Protein AF-A0A7C5K0P6-F1 (afdb_monomer)

Sequence (90 aa):
MIISYAVALFALFIASICDIRKREVPDFLSYGMIFFGLLMSLAFSYAQKDFHVLLYSLIGAVSCALISLAMFFTGQWGGGDAKVLTGIGA

Radius of gyration: 13.56 Å; Cα contacts (8 Å, |Δi|>4): 99; chains: 1; bounding box: 30×20×41 Å

Mean predicted aligned error: 7.25 Å

Structure (mmCIF, N/CA/C/O backbone):
data_AF-A0A7C5K0P6-F1
#
_entry.id   AF-A0A7C5K0P6-F1
#
loop_
_atom_site.group_PDB
_atom_site.id
_atom_site.type_symbol
_atom_site.label_atom_id
_atom_site.label_alt_id
_atom_site.label_comp_id
_atom_site.label_asym_id
_atom_site.label_entity_id
_atom_site.label_seq_id
_atom_site.pdbx_PDB_ins_code
_atom_site.Cartn_x
_atom_site.Cartn_y
_atom_site.Cartn_z
_atom_site.occupancy
_atom_site.B_iso_or_equiv
_atom_site.auth_seq_id
_atom_site.auth_comp_id
_atom_site.auth_asym_id
_atom_site.auth_atom_id
_atom_site.pdbx_PDB_model_num
ATOM 1 N N . MET 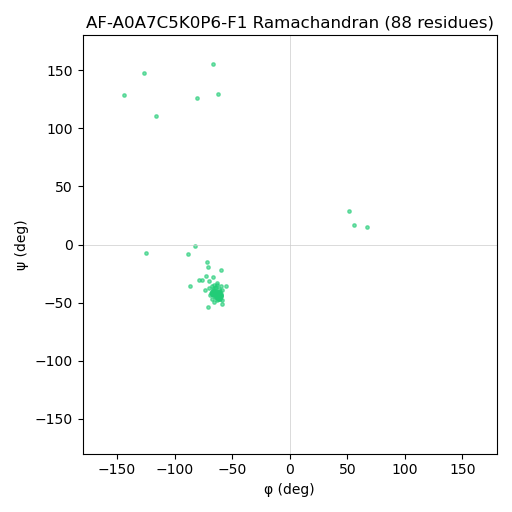A 1 1 ? 13.087 -3.428 -5.924 1.00 65.88 1 MET A N 1
ATOM 2 C CA . MET A 1 1 ? 13.239 -4.367 -4.790 1.00 65.88 1 MET A CA 1
ATOM 3 C C . MET A 1 1 ? 13.714 -3.679 -3.510 1.00 65.88 1 MET A C 1
ATOM 5 O O . MET A 1 1 ? 12.917 -3.582 -2.598 1.00 65.88 1 MET A O 1
ATOM 9 N N . ILE A 1 2 ? 14.935 -3.133 -3.402 1.00 76.94 2 ILE A N 1
ATOM 10 C CA . ILE A 1 2 ? 15.393 -2.518 -2.126 1.00 76.94 2 ILE A CA 1
ATOM 11 C C . ILE A 1 2 ? 14.516 -1.326 -1.693 1.00 76.94 2 ILE A C 1
ATOM 13 O O . ILE A 1 2 ? 14.157 -1.204 -0.527 1.00 76.94 2 ILE A O 1
ATOM 17 N N . ILE A 1 3 ? 14.115 -0.484 -2.650 1.00 74.44 3 ILE A N 1
ATOM 18 C CA . ILE A 1 3 ? 13.308 0.717 -2.383 1.00 74.44 3 ILE A CA 1
ATOM 19 C C . ILE A 1 3 ? 11.912 0.354 -1.851 1.00 74.44 3 ILE A C 1
ATOM 21 O O . ILE A 1 3 ? 11.439 0.981 -0.911 1.00 74.44 3 ILE A O 1
ATOM 25 N N . SER A 1 4 ? 11.266 -0.679 -2.400 1.00 69.81 4 SER A N 1
ATOM 26 C CA . SER A 1 4 ? 9.934 -1.107 -1.955 1.00 69.81 4 SER A CA 1
ATOM 27 C C . SER A 1 4 ? 9.963 -1.670 -0.531 1.00 69.81 4 SER A C 1
ATOM 29 O O . SER A 1 4 ? 9.104 -1.322 0.274 1.00 69.81 4 SER A O 1
ATOM 31 N N . TYR A 1 5 ? 10.994 -2.446 -0.173 1.00 77.00 5 TYR A N 1
ATOM 32 C CA . TYR A 1 5 ? 11.156 -2.946 1.198 1.00 77.00 5 TYR A CA 1
ATOM 33 C C . TYR A 1 5 ? 11.432 -1.829 2.208 1.00 77.00 5 TYR A C 1
ATOM 35 O O . TYR A 1 5 ? 10.872 -1.849 3.301 1.00 77.00 5 TYR A O 1
ATOM 43 N N . ALA A 1 6 ? 12.248 -0.834 1.844 1.00 80.25 6 ALA A N 1
ATOM 44 C CA . ALA A 1 6 ? 12.523 0.312 2.710 1.00 80.25 6 ALA A CA 1
ATOM 45 C C . ALA A 1 6 ? 11.256 1.138 2.990 1.00 80.25 6 ALA A C 1
ATOM 47 O O . ALA A 1 6 ? 11.013 1.527 4.132 1.00 80.25 6 ALA A O 1
ATOM 48 N N . VAL A 1 7 ? 10.420 1.357 1.968 1.00 78.19 7 VAL A N 1
ATOM 49 C CA . VAL A 1 7 ? 9.142 2.069 2.121 1.00 78.19 7 VAL A CA 1
ATOM 50 C C . VAL A 1 7 ? 8.162 1.270 2.981 1.00 78.19 7 VAL A C 1
ATOM 52 O O . VAL A 1 7 ? 7.541 1.847 3.871 1.00 78.19 7 VAL A O 1
ATOM 55 N N . ALA A 1 8 ? 8.068 -0.048 2.782 1.00 77.75 8 ALA A N 1
ATOM 56 C CA . ALA A 1 8 ? 7.217 -0.908 3.604 1.00 77.75 8 ALA A CA 1
ATOM 57 C C . ALA A 1 8 ? 7.635 -0.885 5.084 1.00 77.75 8 ALA A C 1
ATOM 59 O O . ALA A 1 8 ? 6.784 -0.723 5.957 1.00 77.75 8 ALA A O 1
ATOM 60 N N . LEU A 1 9 ? 8.939 -0.971 5.371 1.00 81.06 9 LEU A N 1
ATOM 61 C CA . LEU A 1 9 ? 9.472 -0.882 6.735 1.00 81.06 9 LEU A CA 1
ATOM 62 C C . LEU A 1 9 ? 9.162 0.468 7.385 1.00 81.06 9 LEU A C 1
ATOM 64 O O . LEU A 1 9 ? 8.738 0.519 8.538 1.00 81.06 9 LEU A O 1
ATOM 68 N N . PHE A 1 10 ? 9.349 1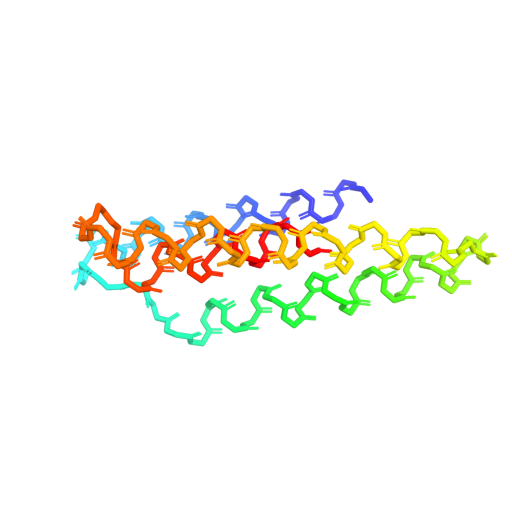.559 6.643 1.00 80.50 10 PHE A N 1
ATOM 69 C CA . PHE A 1 10 ? 9.071 2.900 7.144 1.00 80.50 10 PHE A CA 1
ATOM 70 C C . PHE A 1 10 ? 7.578 3.103 7.431 1.00 80.50 10 PHE A C 1
ATOM 72 O O . PHE A 1 10 ? 7.211 3.652 8.470 1.00 80.50 10 PHE A O 1
ATOM 79 N N . ALA A 1 11 ? 6.709 2.606 6.552 1.00 76.75 11 ALA A N 1
ATOM 80 C CA . ALA A 1 11 ? 5.269 2.684 6.740 1.00 76.75 11 ALA A CA 1
ATOM 81 C C . ALA A 1 11 ? 4.787 1.824 7.923 1.00 76.75 11 ALA A C 1
ATOM 83 O O . ALA A 1 11 ? 3.994 2.309 8.727 1.00 76.75 11 ALA A O 1
ATOM 84 N N . LEU A 1 12 ? 5.326 0.610 8.100 1.00 78.31 12 LEU A N 1
ATOM 85 C CA . LEU A 1 12 ? 5.085 -0.235 9.281 1.00 78.31 12 LEU A CA 1
ATOM 86 C C . LEU A 1 12 ? 5.543 0.439 10.576 1.00 78.31 12 LEU A C 1
ATOM 88 O O . LEU A 1 12 ? 4.846 0.379 11.587 1.00 78.31 12 LEU A O 1
ATOM 92 N N . PHE A 1 13 ? 6.689 1.119 10.549 1.00 81.44 13 PHE A N 1
ATOM 93 C CA . PHE A 1 13 ? 7.196 1.851 11.705 1.00 81.44 13 PHE A CA 1
ATOM 94 C C . PHE A 1 13 ? 6.256 2.999 12.104 1.00 81.44 13 PHE A C 1
ATOM 96 O O . PHE A 1 13 ? 5.910 3.139 13.277 1.00 81.44 13 PHE A O 1
ATOM 103 N N . ILE A 1 14 ? 5.767 3.777 11.132 1.00 79.06 14 ILE A N 1
ATOM 104 C CA . ILE A 1 14 ? 4.773 4.837 11.374 1.00 79.06 14 ILE A CA 1
ATOM 105 C C . ILE A 1 14 ? 3.441 4.250 11.853 1.00 79.06 14 ILE A C 1
ATOM 107 O O . ILE A 1 14 ? 2.840 4.798 12.781 1.00 79.06 14 ILE A O 1
ATOM 111 N N . ALA A 1 15 ? 2.989 3.150 11.245 1.00 74.38 15 ALA A N 1
ATOM 112 C CA . ALA A 1 15 ? 1.760 2.464 11.629 1.00 74.38 15 ALA A CA 1
ATOM 113 C C . ALA A 1 15 ? 1.836 1.982 13.082 1.00 74.38 15 ALA A C 1
ATOM 115 O O . ALA A 1 15 ? 0.934 2.279 13.854 1.00 74.38 15 ALA A O 1
ATOM 116 N N . S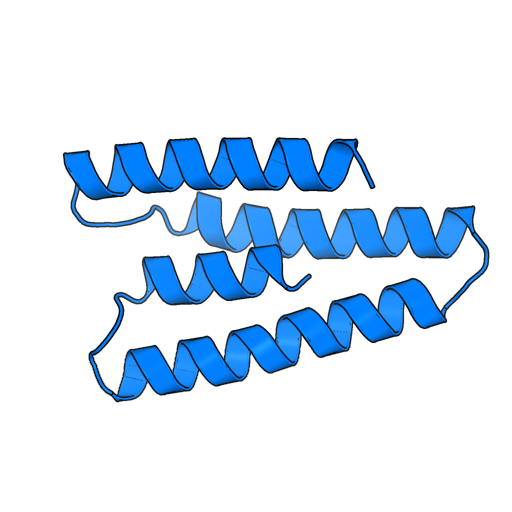ER A 1 16 ? 2.948 1.363 13.490 1.00 76.31 16 SER A N 1
ATOM 117 C CA . SER A 1 16 ? 3.173 0.903 14.865 1.00 76.31 16 SER A CA 1
ATOM 118 C C . SER A 1 16 ? 3.228 2.060 15.871 1.00 76.31 16 SER A C 1
ATOM 120 O O . SER A 1 16 ? 2.633 1.981 16.944 1.00 76.31 16 SER A O 1
ATOM 122 N N . ILE A 1 17 ? 3.864 3.185 15.518 1.00 79.69 17 ILE A N 1
ATOM 123 C CA . ILE A 1 17 ? 3.862 4.383 16.375 1.00 79.69 17 ILE A CA 1
ATOM 124 C C . ILE A 1 17 ? 2.445 4.958 16.523 1.00 79.69 17 ILE A C 1
ATOM 126 O O . ILE A 1 17 ? 2.072 5.388 17.618 1.00 79.69 17 ILE A O 1
ATOM 130 N N . CYS A 1 18 ? 1.660 5.000 15.441 1.00 75.19 18 CYS A N 1
ATOM 131 C CA . CYS A 1 18 ? 0.270 5.458 15.494 1.00 75.19 18 CYS A CA 1
ATOM 132 C C . CYS A 1 18 ? -0.615 4.503 16.293 1.00 75.19 18 CYS A C 1
ATOM 134 O O . CYS A 1 18 ? -1.408 4.980 17.102 1.00 75.19 18 CYS A O 1
ATOM 136 N N . ASP A 1 19 ? -0.436 3.196 16.126 1.00 72.69 19 ASP A N 1
ATOM 137 C CA . ASP A 1 19 ? -1.183 2.172 16.850 1.00 72.69 19 ASP A CA 1
ATOM 138 C C . ASP A 1 19 ? -0.942 2.275 18.365 1.00 72.69 19 ASP A C 1
ATOM 140 O O . ASP A 1 19 ? -1.881 2.418 19.146 1.00 72.69 19 ASP A O 1
ATOM 144 N N . ILE A 1 20 ? 0.318 2.406 18.794 1.00 73.56 20 ILE A N 1
ATOM 145 C CA . ILE A 1 20 ? 0.660 2.592 20.215 1.00 73.56 20 ILE A CA 1
ATOM 146 C C . ILE A 1 20 ? 0.080 3.902 20.782 1.00 73.56 20 ILE A C 1
ATOM 148 O O . ILE A 1 20 ? -0.303 3.958 21.952 1.00 73.56 20 ILE A O 1
ATOM 152 N N . ARG A 1 21 ? 0.018 4.976 19.981 1.00 71.88 21 ARG A N 1
ATOM 153 C CA . ARG A 1 21 ? -0.418 6.307 20.446 1.00 71.88 21 ARG A CA 1
ATOM 154 C C . ARG A 1 21 ? -1.925 6.538 20.398 1.00 71.88 21 ARG A C 1
ATOM 156 O O . ARG A 1 21 ? -2.434 7.272 21.242 1.00 71.88 21 ARG A O 1
ATOM 163 N N . LYS A 1 22 ? -2.617 6.003 19.395 1.00 70.19 22 LYS A N 1
ATOM 164 C CA . LYS A 1 22 ? -4.028 6.302 19.100 1.00 70.19 22 LYS A CA 1
ATOM 165 C C . LYS A 1 22 ? -4.913 5.058 19.031 1.00 70.19 22 LYS A C 1
ATOM 167 O O . LYS A 1 22 ? -6.123 5.227 18.958 1.00 70.19 22 LYS A O 1
ATOM 172 N N . ARG A 1 23 ? -4.333 3.848 19.090 1.00 68.81 23 ARG A N 1
ATOM 173 C CA . ARG A 1 23 ? -5.006 2.548 18.874 1.00 68.81 23 ARG A CA 1
ATOM 174 C C . ARG A 1 23 ? -5.718 2.430 17.524 1.00 68.81 23 ARG A C 1
ATOM 176 O O . ARG A 1 23 ? -6.581 1.579 17.348 1.00 68.81 23 ARG A O 1
ATOM 183 N N . GLU A 1 24 ? -5.378 3.316 16.593 1.00 70.94 24 GLU A N 1
ATOM 184 C CA . GLU A 1 24 ? -5.957 3.380 15.261 1.00 70.94 24 GLU A CA 1
ATOM 185 C C . GLU A 1 24 ? -4.868 3.773 14.265 1.00 70.94 24 GLU A C 1
ATOM 187 O O . GLU A 1 24 ? -4.156 4.773 14.435 1.00 70.94 24 GLU A O 1
ATOM 192 N N . VAL A 1 25 ? -4.750 2.984 13.200 1.00 70.56 25 VAL A N 1
ATOM 193 C CA . VAL A 1 25 ? -3.891 3.307 12.063 1.00 70.56 25 VAL A CA 1
ATOM 194 C C . VAL A 1 25 ? -4.638 4.298 11.163 1.00 70.56 25 VAL A C 1
ATOM 196 O O . VAL A 1 25 ? -5.758 4.006 10.743 1.00 70.56 25 VAL A O 1
ATOM 199 N N . PRO A 1 26 ? -4.049 5.461 10.827 1.00 71.75 26 PRO A N 1
ATOM 200 C CA . PRO A 1 2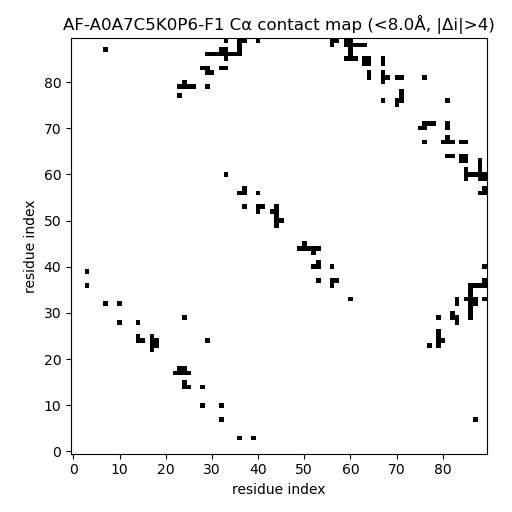6 ? -4.710 6.447 9.981 1.00 71.75 26 PRO A CA 1
ATOM 201 C C . PRO A 1 26 ? -4.999 5.879 8.586 1.00 71.75 26 PRO A C 1
ATOM 203 O O . PRO A 1 26 ? -4.100 5.383 7.904 1.00 71.75 26 PRO A O 1
ATOM 206 N N . ASP A 1 27 ? -6.244 6.020 8.125 1.00 70.50 27 ASP A N 1
ATOM 207 C CA . ASP A 1 27 ? -6.693 5.508 6.823 1.00 70.50 27 ASP A CA 1
ATOM 208 C C . ASP A 1 27 ? -5.843 6.022 5.651 1.00 70.50 27 ASP A C 1
ATOM 210 O O . ASP A 1 27 ? -5.558 5.272 4.718 1.00 70.50 27 ASP A O 1
ATOM 214 N N . PHE A 1 28 ? -5.369 7.272 5.714 1.00 71.75 28 PHE A N 1
ATOM 215 C CA . PHE A 1 28 ? -4.487 7.856 4.697 1.00 71.75 28 PHE A CA 1
ATOM 216 C C . PHE A 1 28 ? -3.174 7.087 4.524 1.00 71.75 28 PHE A C 1
ATOM 218 O O . PHE A 1 28 ? -2.679 6.980 3.405 1.00 71.75 28 PHE A O 1
ATOM 225 N N . LEU A 1 29 ? -2.615 6.536 5.609 1.00 73.12 29 LEU A N 1
ATOM 226 C CA . LEU A 1 29 ? -1.394 5.733 5.542 1.00 73.12 29 LEU A CA 1
ATOM 227 C C . LEU A 1 29 ? -1.677 4.406 4.835 1.00 73.12 29 LEU A C 1
ATOM 229 O O . LEU A 1 29 ? -0.929 4.009 3.946 1.00 73.12 29 LEU A O 1
ATOM 233 N N . SER A 1 30 ? -2.800 3.772 5.173 1.00 73.00 30 SER A N 1
ATOM 234 C CA . SER A 1 30 ? -3.205 2.491 4.593 1.00 73.00 30 SER A CA 1
ATOM 235 C C . SER A 1 30 ? -3.531 2.603 3.099 1.00 73.00 30 SER A C 1
ATOM 237 O O . SER A 1 30 ? -2.984 1.858 2.287 1.00 73.00 30 SER A O 1
ATOM 239 N N . TYR A 1 31 ? -4.362 3.574 2.703 1.00 74.56 31 TYR A N 1
ATOM 240 C CA . TYR A 1 31 ? -4.648 3.830 1.286 1.00 74.56 31 TYR A CA 1
ATOM 241 C C . TYR A 1 31 ? -3.407 4.317 0.528 1.00 74.56 31 TYR A C 1
ATOM 243 O O . TYR A 1 31 ? -3.216 3.952 -0.632 1.00 74.56 31 TYR A O 1
ATOM 251 N N . GLY A 1 32 ? -2.538 5.089 1.189 1.00 77.50 32 GLY A N 1
ATOM 252 C CA . GLY A 1 32 ? -1.260 5.526 0.637 1.00 77.50 32 GLY A CA 1
ATOM 253 C C . GLY A 1 32 ? -0.328 4.360 0.309 1.00 77.50 32 GLY A C 1
ATOM 254 O O . GLY A 1 32 ? 0.272 4.359 -0.763 1.00 77.50 32 GLY A O 1
ATOM 255 N N . MET A 1 33 ? -0.249 3.340 1.171 1.00 76.31 33 MET A N 1
ATOM 256 C CA . MET A 1 33 ? 0.552 2.137 0.908 1.00 76.31 33 MET A CA 1
ATOM 257 C C . MET A 1 33 ? 0.023 1.336 -0.281 1.00 76.31 33 MET A C 1
ATOM 259 O O . MET A 1 33 ? 0.811 0.963 -1.143 1.00 76.31 33 MET A O 1
ATOM 263 N N . ILE A 1 34 ? -1.294 1.129 -0.369 1.00 77.81 34 ILE A N 1
ATOM 264 C CA . ILE A 1 34 ? -1.914 0.421 -1.503 1.00 77.81 34 ILE A CA 1
ATOM 265 C C . ILE A 1 34 ? -1.631 1.158 -2.816 1.00 77.81 34 ILE A C 1
ATOM 267 O O . ILE A 1 34 ? -1.211 0.549 -3.800 1.00 77.81 34 ILE A O 1
ATOM 271 N N . PHE A 1 35 ? -1.826 2.480 -2.830 1.00 80.88 35 PHE A N 1
ATOM 272 C CA . PHE A 1 35 ? -1.557 3.294 -4.012 1.00 80.88 35 PHE A CA 1
ATOM 273 C C . PHE A 1 35 ? -0.075 3.254 -4.402 1.00 80.88 35 PHE A C 1
ATOM 275 O O . PHE A 1 35 ? 0.250 3.095 -5.577 1.00 80.88 35 PHE A O 1
ATOM 282 N N . PHE A 1 36 ? 0.827 3.356 -3.424 1.00 80.44 36 PHE A N 1
ATOM 283 C CA . PHE A 1 36 ? 2.265 3.326 -3.669 1.00 80.44 36 PHE A CA 1
ATOM 284 C C . PHE A 1 36 ? 2.749 1.962 -4.179 1.00 80.44 36 PHE A C 1
ATOM 286 O O . PHE A 1 36 ? 3.537 1.932 -5.124 1.00 80.44 36 PHE A O 1
ATOM 293 N N . GLY A 1 37 ? 2.263 0.855 -3.605 1.00 78.56 37 GLY A N 1
ATOM 294 C CA . GLY A 1 37 ? 2.582 -0.510 -4.042 1.00 78.56 37 GLY A CA 1
ATOM 295 C C . GLY A 1 37 ? 2.180 -0.749 -5.497 1.00 78.56 37 GLY A C 1
ATOM 296 O O . GLY A 1 37 ? 3.022 -1.077 -6.333 1.00 78.56 37 GLY A O 1
ATOM 297 N N . LEU A 1 38 ? 0.931 -0.424 -5.851 1.00 80.31 38 LEU A N 1
ATOM 298 C CA . LEU A 1 38 ? 0.439 -0.531 -7.230 1.00 80.31 38 LEU A CA 1
ATOM 299 C C . LEU A 1 38 ? 1.215 0.359 -8.211 1.00 80.31 38 LEU A C 1
ATOM 301 O O . LEU A 1 38 ? 1.538 -0.073 -9.319 1.00 80.31 38 LEU A O 1
ATOM 305 N N . LEU A 1 39 ? 1.534 1.595 -7.820 1.00 84.31 39 LEU A N 1
ATOM 306 C CA . LEU A 1 39 ? 2.245 2.537 -8.685 1.00 84.31 39 LEU A CA 1
ATOM 307 C C . LEU A 1 39 ? 3.707 2.119 -8.906 1.00 84.31 39 LEU A C 1
ATOM 309 O O . LEU A 1 39 ? 4.218 2.226 -10.022 1.00 84.31 39 LEU A O 1
ATOM 313 N N . MET A 1 40 ? 4.360 1.571 -7.879 1.00 79.81 40 MET A N 1
ATOM 314 C CA . MET A 1 40 ? 5.680 0.948 -8.003 1.00 79.81 40 MET A CA 1
ATOM 315 C C . MET A 1 40 ? 5.643 -0.278 -8.911 1.00 79.81 40 MET A C 1
ATOM 317 O O . MET A 1 40 ? 6.495 -0.408 -9.789 1.00 79.81 40 MET A O 1
ATOM 321 N N . SER A 1 41 ? 4.656 -1.153 -8.741 1.00 78.50 41 SER A N 1
ATOM 322 C CA . SER A 1 41 ? 4.494 -2.357 -9.559 1.00 78.50 41 SER A CA 1
ATOM 323 C C . SER A 1 41 ? 4.224 -2.020 -11.030 1.00 78.50 41 SER A C 1
ATOM 325 O O . SER A 1 41 ? 4.798 -2.652 -11.921 1.00 78.50 41 SER A O 1
ATOM 327 N N . LEU A 1 42 ? 3.470 -0.951 -11.307 1.00 81.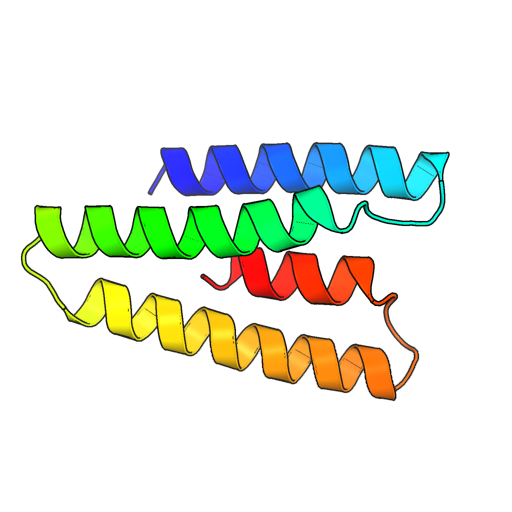12 42 LEU A N 1
ATOM 328 C CA . LEU A 1 42 ? 3.296 -0.394 -12.653 1.00 81.12 42 LEU A CA 1
ATOM 329 C C . LEU A 1 42 ? 4.620 0.134 -13.235 1.00 81.12 42 LEU A C 1
ATOM 331 O O . LEU A 1 42 ? 4.973 -0.192 -14.370 1.00 81.12 42 LEU A O 1
ATOM 335 N N . ALA A 1 43 ? 5.376 0.913 -12.457 1.00 82.31 43 ALA A N 1
ATOM 336 C CA . ALA A 1 43 ? 6.668 1.451 -12.882 1.00 82.31 43 ALA A CA 1
ATOM 337 C C . ALA A 1 43 ? 7.697 0.338 -13.160 1.00 82.31 43 ALA A C 1
ATOM 339 O O . ALA A 1 43 ? 8.415 0.396 -14.161 1.00 82.31 43 ALA A O 1
ATOM 340 N N . PHE A 1 44 ? 7.740 -0.704 -12.322 1.00 79.38 44 PHE A N 1
ATOM 341 C CA . PHE A 1 44 ? 8.613 -1.864 -12.515 1.00 79.38 44 PHE A CA 1
ATOM 342 C C . PHE A 1 44 ? 8.199 -2.715 -13.715 1.00 79.38 44 PHE A C 1
ATOM 344 O O . PHE A 1 44 ? 9.071 -3.116 -14.486 1.00 79.38 44 PHE A O 1
ATOM 351 N N . SER A 1 45 ? 6.899 -2.950 -13.912 1.00 80.75 45 SER A N 1
ATOM 352 C CA . SER A 1 45 ? 6.388 -3.672 -15.083 1.00 80.75 45 SER A CA 1
ATOM 353 C C . SER A 1 45 ? 6.758 -2.955 -16.384 1.00 80.75 45 SER A C 1
ATOM 355 O O . SER A 1 45 ? 7.264 -3.586 -17.315 1.00 80.75 45 SER A O 1
ATOM 357 N N . TYR A 1 46 ? 6.626 -1.624 -16.422 1.00 81.81 46 TYR A N 1
ATOM 358 C CA . TYR A 1 46 ? 7.040 -0.822 -17.574 1.00 81.81 46 TYR A CA 1
ATOM 359 C C . TYR A 1 46 ? 8.558 -0.873 -17.808 1.00 81.81 46 TYR A C 1
ATOM 361 O O . TYR A 1 46 ? 9.005 -1.043 -18.942 1.00 81.81 46 TYR A O 1
ATOM 369 N N . ALA A 1 47 ? 9.361 -0.778 -16.742 1.00 83.25 47 ALA A N 1
ATOM 370 C CA . ALA A 1 47 ? 10.821 -0.816 -16.834 1.00 83.25 47 ALA A CA 1
ATOM 371 C C . ALA A 1 47 ? 11.365 -2.183 -17.288 1.00 83.25 47 ALA A C 1
ATOM 373 O O . ALA A 1 47 ? 12.324 -2.234 -18.057 1.00 83.25 47 ALA A O 1
ATOM 374 N N . GLN A 1 48 ? 10.761 -3.285 -16.835 1.00 82.81 48 GLN A N 1
ATOM 375 C CA . GLN A 1 48 ? 11.184 -4.647 -17.187 1.00 82.81 48 GLN A CA 1
ATOM 376 C C . GLN A 1 48 ? 10.521 -5.172 -18.470 1.00 82.81 48 GLN A C 1
ATOM 378 O O . GLN A 1 48 ? 10.925 -6.220 -18.967 1.00 82.81 48 GLN A O 1
ATOM 383 N N . LYS A 1 49 ? 9.533 -4.445 -19.023 1.00 80.88 49 LYS A N 1
ATOM 384 C CA . LYS A 1 49 ? 8.641 -4.906 -20.106 1.00 80.88 49 LYS A CA 1
ATOM 385 C C . LYS A 1 49 ? 7.985 -6.255 -19.800 1.00 80.88 49 LYS A C 1
ATOM 387 O O . LYS A 1 49 ? 7.667 -7.017 -20.710 1.00 80.88 49 LYS A O 1
ATOM 392 N N . ASP A 1 50 ? 7.783 -6.531 -18.518 1.00 78.50 50 ASP A N 1
ATOM 393 C CA . ASP A 1 50 ? 7.218 -7.779 -18.039 1.00 78.50 50 ASP A CA 1
ATOM 394 C C . ASP A 1 50 ? 5.876 -7.497 -17.359 1.00 78.50 50 ASP A C 1
ATOM 396 O O . ASP A 1 50 ? 5.795 -6.871 -16.296 1.00 78.50 50 ASP A O 1
ATOM 400 N N . PHE A 1 51 ? 4.802 -7.948 -18.002 1.00 78.44 51 PHE A N 1
ATOM 401 C CA . PHE A 1 51 ? 3.442 -7.840 -17.481 1.00 78.44 51 PHE A CA 1
ATOM 402 C C . PHE A 1 51 ? 3.188 -8.774 -16.294 1.00 78.44 51 PHE A C 1
ATOM 404 O O . PHE A 1 51 ? 2.262 -8.527 -15.518 1.00 78.44 51 PHE A O 1
ATOM 411 N N . HIS A 1 52 ? 4.007 -9.813 -16.105 1.00 78.62 52 HIS A N 1
ATOM 412 C CA . HIS A 1 52 ? 3.859 -10.727 -14.978 1.00 78.62 52 HIS A CA 1
ATOM 413 C C . HIS A 1 52 ? 4.064 -10.015 -13.639 1.00 78.62 52 HIS A C 1
ATOM 415 O O . HIS A 1 52 ? 3.363 -10.327 -12.682 1.00 78.62 52 HIS A O 1
ATOM 421 N N . VAL A 1 53 ? 4.935 -9.002 -13.577 1.00 76.56 53 VAL A N 1
ATOM 422 C CA . VAL A 1 53 ? 5.175 -8.204 -12.360 1.00 76.56 53 VAL A CA 1
ATOM 423 C C . VAL A 1 53 ? 3.895 -7.514 -11.880 1.00 76.56 53 VAL A C 1
ATOM 425 O O . VAL A 1 53 ? 3.567 -7.567 -10.695 1.00 76.56 53 VAL A O 1
ATOM 428 N N . LEU A 1 54 ? 3.133 -6.922 -12.803 1.00 77.88 54 LEU A N 1
ATOM 429 C CA . LEU A 1 54 ? 1.859 -6.279 -12.485 1.00 77.88 54 LEU A CA 1
ATOM 430 C C . LEU A 1 54 ? 0.810 -7.311 -12.048 1.00 77.88 54 LEU A C 1
ATOM 432 O O . LEU A 1 54 ? 0.075 -7.084 -11.091 1.00 77.88 54 LEU A O 1
ATOM 436 N N . LEU A 1 55 ? 0.758 -8.455 -12.733 1.00 79.75 55 LEU A N 1
ATOM 437 C CA . LEU A 1 55 ? -0.172 -9.543 -12.427 1.00 79.75 55 LEU A CA 1
ATOM 438 C C . LEU A 1 55 ? 0.063 -10.119 -11.026 1.00 79.75 55 LEU A C 1
ATOM 440 O O . LEU A 1 55 ? -0.894 -10.291 -10.273 1.00 79.75 55 LEU A O 1
ATOM 444 N N . TYR A 1 56 ? 1.319 -10.365 -10.649 1.00 80.88 56 TYR A N 1
ATOM 445 C CA . TYR A 1 56 ? 1.662 -10.856 -9.313 1.00 80.88 56 TYR A CA 1
ATOM 446 C C . TYR A 1 56 ? 1.348 -9.834 -8.218 1.00 80.88 56 TYR A C 1
ATOM 448 O O . TYR A 1 56 ? 0.815 -10.227 -7.185 1.00 80.88 56 TYR A O 1
ATOM 456 N N . SER A 1 57 ? 1.603 -8.544 -8.457 1.00 79.69 57 SER A N 1
ATOM 457 C CA . SER A 1 57 ? 1.207 -7.460 -7.545 1.00 79.69 57 SER A CA 1
ATOM 458 C C . SER A 1 57 ? -0.311 -7.419 -7.342 1.00 79.69 57 SER A C 1
ATOM 460 O O . SER A 1 57 ? -0.792 -7.369 -6.212 1.00 79.69 57 SER A O 1
ATOM 462 N N . LEU A 1 58 ? -1.091 -7.543 -8.421 1.00 80.31 58 LEU A N 1
ATOM 463 C CA . LEU A 1 58 ? -2.551 -7.544 -8.334 1.00 80.31 58 LEU A CA 1
ATOM 464 C C . LEU A 1 58 ? -3.078 -8.765 -7.564 1.00 80.31 58 LEU A C 1
ATOM 466 O O . LEU A 1 58 ? -3.967 -8.639 -6.724 1.00 80.31 58 LEU A O 1
ATOM 470 N N . ILE A 1 59 ? -2.519 -9.950 -7.828 1.00 84.31 59 ILE A N 1
ATOM 471 C CA . ILE A 1 59 ? -2.881 -11.191 -7.128 1.00 84.31 59 ILE A CA 1
ATOM 472 C C . ILE A 1 59 ? -2.488 -11.106 -5.645 1.00 84.31 59 ILE A C 1
ATOM 474 O O . ILE A 1 59 ? -3.270 -11.506 -4.779 1.00 84.31 59 ILE A O 1
ATOM 478 N N . GLY A 1 60 ? -1.311 -10.560 -5.332 1.00 82.62 60 GLY A N 1
ATOM 479 C CA . GLY A 1 60 ? -0.837 -10.333 -3.965 1.00 82.62 60 GLY A CA 1
ATOM 480 C C . GLY A 1 60 ? -1.738 -9.368 -3.194 1.00 82.62 60 GLY A C 1
ATOM 481 O O . GLY A 1 60 ? -2.196 -9.692 -2.098 1.00 82.62 60 GLY A O 1
ATOM 482 N N . ALA A 1 61 ? -2.099 -8.242 -3.810 1.00 81.50 61 ALA A N 1
ATOM 483 C CA . ALA A 1 61 ? -3.038 -7.274 -3.255 1.00 81.50 61 ALA A CA 1
ATOM 484 C C . ALA A 1 61 ? -4.415 -7.901 -2.982 1.00 81.50 61 ALA A C 1
ATOM 486 O O . ALA A 1 61 ? -4.955 -7.757 -1.887 1.00 81.50 61 ALA A O 1
ATOM 487 N N . VAL A 1 62 ? -4.981 -8.640 -3.944 1.00 83.75 62 VAL A N 1
ATOM 488 C CA . VAL A 1 62 ? -6.310 -9.265 -3.807 1.00 83.75 62 VAL A CA 1
ATOM 489 C C . VAL A 1 62 ? -6.311 -10.377 -2.758 1.00 83.75 62 VAL A C 1
ATOM 491 O O . VAL A 1 62 ? -7.238 -10.466 -1.955 1.00 83.75 62 VAL A O 1
ATOM 494 N N . SER A 1 63 ? -5.276 -11.217 -2.731 1.00 82.44 63 SER A N 1
ATOM 495 C CA . SER A 1 63 ? -5.156 -12.296 -1.743 1.00 82.44 63 SER A CA 1
ATOM 496 C C . SER A 1 63 ? -4.972 -11.750 -0.326 1.00 82.44 63 SER A C 1
ATOM 498 O O . SER A 1 63 ? -5.672 -12.187 0.588 1.00 82.44 63 SER A O 1
ATOM 500 N N . CYS A 1 64 ? -4.121 -10.736 -0.144 1.00 81.94 64 CYS A N 1
ATOM 501 C CA . CYS A 1 64 ? -3.961 -10.061 1.143 1.00 81.94 64 CYS A CA 1
ATOM 502 C C . CYS A 1 64 ? -5.235 -9.319 1.561 1.00 81.94 64 CYS A C 1
ATOM 504 O O . CYS A 1 64 ? -5.599 -9.385 2.731 1.00 81.94 64 CYS A O 1
ATOM 506 N N . ALA A 1 65 ? -5.960 -8.696 0.626 1.00 80.12 65 ALA A N 1
ATOM 507 C CA . ALA A 1 65 ? -7.263 -8.093 0.905 1.00 80.12 65 ALA A CA 1
ATOM 508 C C . ALA A 1 65 ? -8.291 -9.128 1.373 1.00 80.12 65 ALA A C 1
ATOM 510 O O . ALA A 1 65 ? -9.021 -8.875 2.323 1.00 80.12 65 ALA A O 1
ATOM 511 N N . LEU A 1 66 ? -8.348 -10.303 0.740 1.00 82.75 66 LEU A N 1
ATOM 512 C CA . LEU A 1 66 ? -9.254 -11.383 1.141 1.00 82.75 66 LEU A CA 1
ATOM 513 C C . LEU A 1 66 ? -8.948 -11.893 2.551 1.00 82.75 66 LEU A C 1
ATOM 515 O O . LEU A 1 66 ? -9.866 -12.063 3.353 1.00 82.75 66 LEU A O 1
ATOM 519 N N . ILE A 1 67 ? -7.667 -12.098 2.868 1.00 80.88 67 ILE A N 1
ATOM 520 C CA . ILE A 1 67 ? -7.226 -12.508 4.208 1.00 80.88 67 ILE A CA 1
ATOM 521 C C . ILE A 1 67 ? -7.571 -11.422 5.226 1.00 80.88 67 ILE A C 1
ATOM 523 O O . ILE A 1 67 ? -8.124 -11.717 6.283 1.00 80.88 67 ILE A O 1
ATOM 527 N N . SER A 1 68 ? -7.293 -10.163 4.900 1.00 79.25 68 SER A N 1
ATOM 528 C CA . SER A 1 68 ? -7.519 -9.054 5.818 1.00 79.25 68 SER A CA 1
ATOM 529 C C . SER A 1 68 ? -9.003 -8.816 6.089 1.00 79.25 68 SER A C 1
ATOM 531 O O . SER A 1 68 ? -9.397 -8.565 7.226 1.00 79.25 68 SER A O 1
ATOM 533 N N . LEU A 1 69 ? -9.842 -9.014 5.074 1.00 77.31 69 LEU A N 1
ATOM 534 C CA . LEU A 1 69 ? -11.294 -8.960 5.175 1.00 77.31 69 LEU A CA 1
ATOM 535 C C . LEU A 1 69 ? -11.828 -10.128 6.017 1.00 77.31 69 LEU A C 1
ATOM 537 O O . LEU A 1 69 ? -12.643 -9.907 6.909 1.00 77.31 69 LEU A O 1
ATOM 541 N N . ALA A 1 70 ? -11.312 -11.347 5.834 1.00 80.44 70 ALA A N 1
ATOM 542 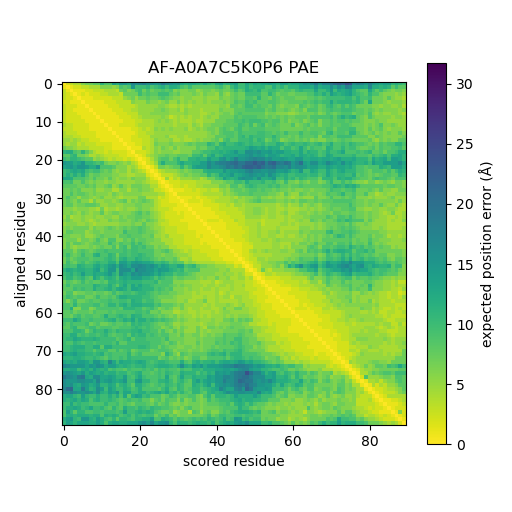C CA . ALA A 1 70 ? -11.642 -12.483 6.698 1.00 80.44 70 ALA A CA 1
ATOM 543 C C . ALA A 1 70 ? -11.242 -12.238 8.169 1.00 80.44 70 ALA A C 1
ATOM 545 O O . ALA A 1 70 ? -12.017 -12.525 9.085 1.00 80.44 70 ALA A O 1
ATOM 546 N N . MET A 1 71 ? -10.065 -11.658 8.415 1.00 78.44 71 MET A N 1
ATOM 547 C CA . MET A 1 71 ? -9.600 -11.321 9.768 1.00 78.44 71 MET A CA 1
ATOM 548 C C . MET A 1 71 ? -10.385 -10.164 10.400 1.00 78.44 71 MET A C 1
ATOM 550 O O . MET A 1 71 ? -10.617 -10.169 11.609 1.00 78.44 71 MET A O 1
ATOM 554 N N . PHE A 1 72 ? -10.873 -9.223 9.589 1.00 78.12 72 PHE A N 1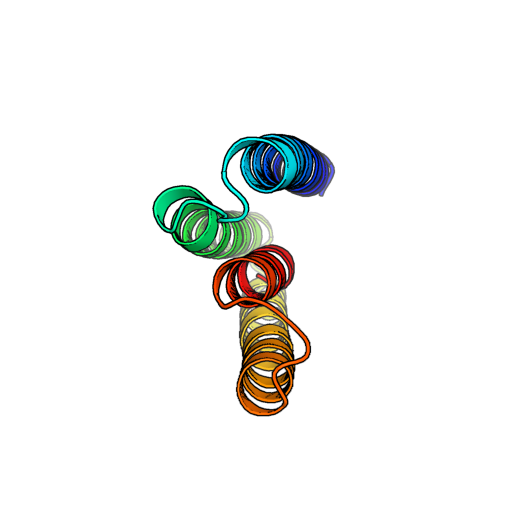
ATOM 555 C CA . PHE A 1 72 ? -11.789 -8.174 10.031 1.00 78.12 72 PHE A CA 1
ATOM 556 C C . PHE A 1 72 ? -13.159 -8.746 10.429 1.00 78.12 72 PHE A C 1
ATOM 558 O O . PHE A 1 72 ? -13.660 -8.452 11.512 1.00 78.12 72 PHE A O 1
ATOM 565 N N . PHE A 1 73 ? -13.748 -9.623 9.606 1.00 76.69 73 PHE A N 1
ATOM 566 C CA . PHE A 1 73 ? -15.048 -10.241 9.907 1.00 76.69 73 PHE A CA 1
ATOM 567 C C . PHE A 1 73 ? -15.009 -11.192 11.109 1.00 76.69 73 PHE A C 1
ATOM 569 O O . PHE A 1 73 ? -16.013 -11.344 11.801 1.00 76.69 73 PHE A O 1
ATOM 576 N N . THR A 1 74 ? -13.860 -11.810 11.386 1.00 83.12 74 THR A N 1
ATOM 577 C CA . THR A 1 74 ? -13.653 -12.646 12.581 1.00 83.12 74 THR A CA 1
ATOM 578 C C . THR A 1 74 ? -13.304 -11.838 13.837 1.00 83.12 74 THR A C 1
ATOM 580 O O . THR A 1 74 ? -13.140 -12.425 14.905 1.00 83.12 74 THR A O 1
ATOM 583 N N . GLY A 1 75 ? -13.200 -10.505 13.735 1.00 73.50 75 GLY A N 1
ATOM 584 C CA . GLY A 1 75 ? -12.874 -9.617 14.854 1.00 73.50 75 GLY A CA 1
ATOM 585 C C . GLY A 1 75 ? -11.451 -9.787 15.397 1.00 73.50 75 GLY A C 1
ATOM 586 O O . GLY A 1 75 ? -11.167 -9.331 16.501 1.00 73.50 75 GLY A O 1
ATOM 587 N N . GLN A 1 76 ? -10.570 -10.461 14.650 1.00 75.56 76 GLN A N 1
ATOM 588 C CA . GLN A 1 76 ? -9.178 -10.703 15.039 1.00 75.56 76 GLN A CA 1
ATOM 589 C C . GLN A 1 76 ? -8.332 -9.434 14.910 1.00 75.56 76 GLN A C 1
ATOM 591 O O . GLN A 1 76 ? -7.490 -9.179 15.768 1.00 75.56 76 GLN A O 1
ATOM 596 N N . TRP A 1 77 ? -8.559 -8.646 13.855 1.00 71.81 77 TRP A N 1
ATOM 597 C CA . TRP A 1 77 ? -7.775 -7.454 13.527 1.00 71.81 77 TRP A CA 1
ATOM 598 C C . TRP A 1 77 ? -8.649 -6.219 13.337 1.00 71.81 77 TRP A C 1
ATOM 600 O O . TRP A 1 77 ? -9.779 -6.302 12.847 1.00 71.81 77 TRP A O 1
ATOM 610 N N . GLY A 1 78 ? -8.097 -5.056 13.692 1.00 70.69 78 GLY A N 1
ATOM 611 C CA . GLY A 1 78 ? -8.717 -3.775 13.390 1.00 70.69 78 GLY A CA 1
ATOM 612 C C . GLY A 1 78 ? -8.732 -3.511 11.883 1.00 70.69 78 GLY A C 1
ATOM 613 O O . GLY A 1 78 ? -7.890 -4.002 11.127 1.00 70.69 78 GLY A O 1
ATOM 614 N N . GLY A 1 79 ? -9.675 -2.682 11.426 1.00 66.38 79 GLY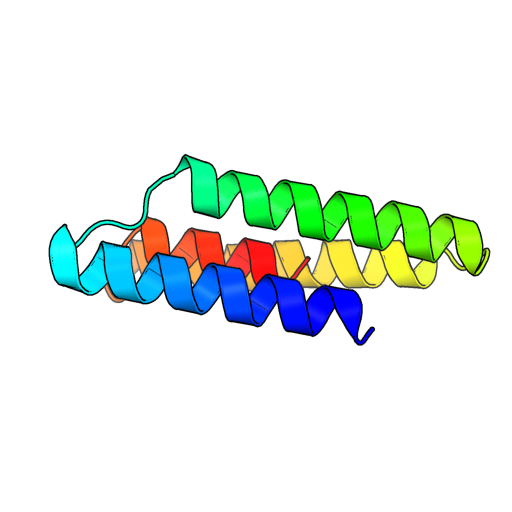 A N 1
ATOM 615 C CA . GLY A 1 79 ? -9.758 -2.292 10.012 1.00 66.38 79 GLY A CA 1
ATOM 616 C C . GLY A 1 79 ? -8.493 -1.591 9.494 1.00 66.38 79 GLY A C 1
ATOM 617 O O . GLY A 1 79 ? -8.249 -1.597 8.291 1.00 66.38 79 GLY A O 1
ATOM 618 N N . GLY A 1 80 ? -7.679 -1.018 10.387 1.00 63.59 80 GLY A N 1
ATOM 619 C CA . GLY A 1 80 ? -6.375 -0.435 10.065 1.00 63.59 80 GLY A CA 1
ATOM 620 C C . GLY A 1 80 ? -5.322 -1.488 9.711 1.00 63.59 80 GLY A C 1
ATOM 621 O O . GLY A 1 80 ? -4.755 -1.438 8.620 1.00 63.59 80 GLY A O 1
ATOM 622 N N . ASP A 1 81 ? -5.119 -2.481 10.582 1.00 65.56 81 ASP A N 1
ATOM 623 C CA . ASP A 1 81 ? -4.139 -3.565 10.388 1.00 65.56 81 ASP A CA 1
ATOM 624 C C . ASP A 1 81 ? -4.424 -4.356 9.110 1.00 65.56 81 ASP A C 1
ATOM 626 O O . ASP A 1 81 ? -3.527 -4.686 8.329 1.00 65.56 81 ASP A O 1
ATOM 630 N N . ALA A 1 82 ? -5.713 -4.579 8.850 1.00 68.00 82 ALA A N 1
ATOM 631 C CA . ALA A 1 82 ? -6.177 -5.281 7.673 1.00 68.00 82 ALA A CA 1
ATOM 632 C C . ALA A 1 82 ? -5.821 -4.550 6.361 1.00 68.00 82 ALA A C 1
ATOM 634 O O . ALA A 1 82 ? -5.409 -5.174 5.380 1.00 68.00 82 ALA A O 1
ATOM 635 N N . LYS A 1 83 ? -5.938 -3.218 6.322 1.00 66.81 83 LYS A N 1
ATOM 636 C CA . LYS A 1 83 ? -5.646 -2.434 5.109 1.00 66.81 83 LYS A CA 1
ATOM 637 C C . LYS A 1 83 ? -4.145 -2.272 4.861 1.00 66.81 83 LYS A C 1
ATOM 639 O O . LYS A 1 83 ? -3.732 -2.220 3.703 1.00 66.81 83 LYS A O 1
ATOM 644 N N . VAL A 1 84 ? -3.330 -2.234 5.917 1.00 70.19 84 VAL A N 1
ATOM 645 C CA . VAL A 1 84 ? -1.861 -2.207 5.798 1.00 70.19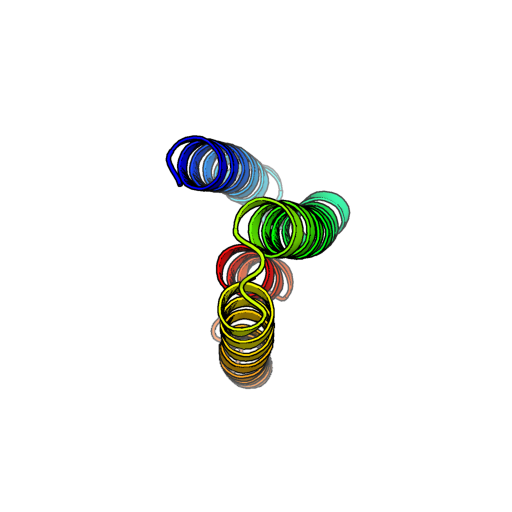 84 VAL A CA 1
ATOM 646 C C . VAL A 1 84 ? -1.348 -3.492 5.145 1.00 70.19 84 VAL A C 1
ATOM 648 O O . VAL A 1 84 ? -0.509 -3.420 4.247 1.00 70.19 84 VAL A O 1
ATOM 651 N N . LEU A 1 85 ? -1.898 -4.656 5.515 1.00 73.56 85 LEU A N 1
ATOM 652 C CA . LEU A 1 85 ? -1.531 -5.940 4.907 1.00 73.56 85 LEU A CA 1
ATOM 653 C C . LEU A 1 85 ? -1.794 -5.951 3.392 1.00 73.56 85 LEU A C 1
ATOM 655 O O . LEU A 1 85 ? -0.950 -6.386 2.611 1.00 73.56 85 LEU A O 1
ATOM 659 N N . THR A 1 86 ? -2.934 -5.401 2.970 1.00 74.56 86 THR A N 1
ATOM 660 C CA . THR A 1 86 ? -3.285 -5.248 1.553 1.00 74.56 86 THR A CA 1
ATOM 661 C C . THR A 1 86 ? -2.293 -4.361 0.799 1.00 74.56 86 THR A C 1
ATOM 663 O O . THR A 1 86 ? -1.954 -4.659 -0.342 1.00 74.56 86 THR A O 1
ATOM 666 N N . GLY A 1 87 ? -1.802 -3.291 1.431 1.00 69.06 87 GLY A N 1
ATOM 667 C CA . GLY A 1 87 ? -0.814 -2.390 0.834 1.00 69.06 87 GLY A CA 1
ATOM 668 C C . GLY A 1 87 ? 0.590 -2.982 0.726 1.00 69.06 87 GLY A C 1
ATOM 669 O O . GLY A 1 87 ? 1.333 -2.596 -0.166 1.00 69.06 87 GLY A O 1
ATOM 670 N N . ILE A 1 88 ? 0.951 -3.924 1.600 1.00 71.00 88 ILE A N 1
ATOM 671 C CA . ILE A 1 88 ? 2.228 -4.657 1.528 1.00 71.00 88 ILE A CA 1
ATOM 672 C C . ILE A 1 88 ? 2.177 -5.763 0.465 1.00 71.00 88 ILE A C 1
ATOM 674 O O . ILE A 1 88 ? 3.202 -6.091 -0.128 1.00 71.00 88 ILE A O 1
ATOM 678 N N . GLY A 1 89 ? 0.999 -6.347 0.231 1.00 66.19 89 GLY A N 1
ATOM 679 C CA . GLY A 1 89 ? 0.802 -7.373 -0.793 1.00 66.19 89 GLY A CA 1
ATOM 680 C C . GLY A 1 89 ? 0.841 -6.855 -2.237 1.00 66.19 89 GLY A C 1
ATOM 681 O O . GLY A 1 89 ? 0.949 -7.673 -3.149 1.00 66.19 89 GLY A O 1
ATOM 682 N N . ALA A 1 90 ? 0.740 -5.536 -2.436 1.00 62.72 90 ALA A N 1
ATOM 683 C CA . ALA A 1 90 ? 0.738 -4.855 -3.734 1.00 62.72 90 ALA A CA 1
ATOM 684 C C . ALA A 1 90 ? 2.144 -4.404 -4.159 1.00 62.72 90 ALA A C 1
ATOM 686 O O . ALA A 1 90 ? 2.472 -4.565 -5.359 1.00 62.72 90 ALA A O 1
#

pLDDT: mean 76.41, std 5.21, range [62.72, 84.31]

Foldseek 3Di:
DVVLVVLLVVLVVVQVVCCVVPVARDPCSLVVLQVVLLVVLVVVCVVVVNCVSNVQLVVQLVVLLVVLVVCVVVVNDDPNVSSSSSSSRD

Secondary structure (DSSP, 8-state):
-HHHHHHHHHHHHHHHHHHHHHSS--HHHHHHHHHHHHHHHHHHHHHHT-HHHHHHHHHHHHHHHHHHHHHHHTTSS-HHHHHHHHHH--

Nearest PDB structures (foldseek):
  3s0x-assembly2_B-2  TM=8.610E-01  e=4.548E-03  Methanococcus maripaludis

Solvent-accessible surface area (backbone atoms only — not comparable to full-atom values): 4499 Å² total; per-residue (Å²): 111,74,66,59,53,53,51,50,52,52,49,51,51,52,39,51,54,34,31,78,73,66,75,48,43,59,64,68,59,26,54,46,35,34,54,48,23,47,52,50,25,49,54,49,17,62,74,69,74,34,68,61,53,37,52,52,21,52,51,32,22,52,53,31,38,52,52,23,50,52,33,39,78,69,67,76,42,55,76,39,62,24,38,41,47,19,13,70,31,35